Protein 4BFO (pdb70)

Organism: Rhizopus oryzae (NCBI:txid64495)

Structure (mmCIF, N/CA/C/O backbone):
data_4BFO
#
_entry.id   4BFO
#
_cell.length_a   83.529
_cell.length_b   25.866
_cell.length_c   61.085
_cell.angle_alpha   90.00
_cell.angle_beta   124.01
_cell.angle_gamma   90.00
#
_symmetry.space_group_name_H-M   'C 1 2 1'
#
loop_
_entity.id
_entity.type
_entity.pdbx_description
1 polymer GLUCOAMYLASE
2 branched alpha-D-glucopyranose-(1-6)-alpha-D-glucopyranose-(1-6)-alpha-D-glucopyranose
3 water water
#
loop_
_atom_site.group_PDB
_atom_site.id
_atom_site.type_symbol
_atom_site.label_atom_id
_atom_site.label_alt_id
_atom_site.label_comp_id
_atom_site.label_asym_id
_atom_site.label_entity_id
_atom_site.label_seq_id
_atom_site.pdbx_PDB_ins_code
_atom_site.Cartn_x
_atom_site.Cartn_y
_atom_site.Cartn_z
_atom_site.occupancy
_atom_site.B_iso_or_equiv
_atom_site.auth_seq_id
_atom_site.auth_comp_id
_atom_site.auth_asym_id
_atom_site.auth_atom_id
_atom_site.pdbx_PDB_model_num
ATOM 1 N N . ALA A 1 1 ? -2.226 11.441 4.168 1.00 26.80 1 ALA A N 1
ATOM 2 C CA . ALA A 1 1 ? -3.347 11.187 5.063 1.00 6.15 1 ALA A CA 1
ATOM 3 C C . ALA A 1 1 ? -4.566 11.993 4.665 1.00 5.84 1 ALA A C 1
ATOM 4 O O . ALA A 1 1 ? -5.222 12.588 5.517 1.00 6.71 1 ALA A O 1
ATOM 6 N N . SER A 1 2 ? -4.845 12.012 3.367 1.00 6.10 2 SER A N 1
ATOM 7 C CA . SER A 1 2 ? -6.050 12.636 2.833 1.00 5.46 2 SER A CA 1
ATOM 8 C C . SER A 1 2 ? -7.113 11.595 2.509 1.00 4.10 2 SER A C 1
ATOM 9 O O . SER A 1 2 ? -6.822 10.399 2.408 1.00 4.99 2 SER A O 1
ATOM 12 N N . ILE A 1 3 ? -8.347 12.043 2.305 1.00 4.31 3 ILE A N 1
ATOM 13 C CA . ILE A 1 3 ? -9.356 11.158 1.747 1.00 4.73 3 ILE A CA 1
ATOM 14 C C . ILE A 1 3 ? -8.795 10.597 0.439 1.00 4.78 3 ILE A C 1
ATOM 15 O O . ILE A 1 3 ? -8.418 11.354 -0.457 1.00 5.49 3 ILE A O 1
ATOM 20 N N . PRO A 1 4 ? -8.701 9.259 0.322 1.00 4.52 4 PRO A N 1
ATOM 21 C CA . PRO A 1 4 ? -8.038 8.713 -0.870 1.00 6.08 4 PRO A CA 1
ATOM 22 C C . PRO A 1 4 ? -8.829 8.938 -2.146 1.00 7.73 4 PRO A C 1
ATOM 23 O O . PRO A 1 4 ? -10.035 9.135 -2.108 1.00 8.14 4 PRO A O 1
ATOM 27 N N . SER A 1 5 ? -8.131 8.894 -3.273 1.00 9.03 5 SER A N 1
ATOM 28 C CA . SER A 1 5 ? -8.789 8.920 -4.569 1.00 12.79 5 SER A CA 1
ATOM 29 C C . SER A 1 5 ? -9.215 7.520 -5.011 1.00 10.22 5 SER A C 1
ATOM 30 O O . SER A 1 5 ? -10.227 7.374 -5.682 1.00 13.27 5 SER A O 1
ATOM 33 N N . SER A 1 6 ? -8.452 6.490 -4.638 1.00 8.57 6 SER A N 1
ATOM 34 C CA . SER A 1 6 ? -8.806 5.123 -5.031 1.00 7.97 6 SER A CA 1
ATOM 35 C C . SER A 1 6 ? -8.329 4.014 -4.084 1.00 6.33 6 SER A C 1
ATOM 36 O O . SER A 1 6 ? -8.825 2.901 -4.155 1.00 6.68 6 SER A O 1
ATOM 39 N N . ALA A 1 7 ? -7.369 4.288 -3.210 1.00 5.33 7 ALA A N 1
ATOM 40 C CA . ALA A 1 7 ? -6.911 3.247 -2.291 1.00 4.97 7 ALA A CA 1
ATOM 41 C C . ALA A 1 7 ? -8.091 2.649 -1.526 1.00 4.10 7 ALA A C 1
ATOM 42 O O . ALA A 1 7 ? -8.998 3.376 -1.119 1.00 5.87 7 ALA A O 1
ATOM 44 N N . SER A 1 8 ? -8.075 1.341 -1.285 1.00 3.59 8 SER A N 1
ATOM 45 C CA . SER A 1 8 ? -9.226 0.706 -0.644 1.00 4.18 8 SER A CA 1
ATOM 46 C C . SER A 1 8 ? -9.330 1.007 0.846 1.00 3.67 8 SER A C 1
ATOM 47 O O . SER A 1 8 ? -10.415 0.983 1.429 1.00 4.21 8 SER A O 1
ATOM 50 N N . VAL A 1 9 ? -8.182 1.254 1.459 1.00 3.69 9 VAL A N 1
ATOM 51 C CA . VAL A 1 9 ? -8.089 1.527 2.883 1.00 4.11 9 VAL A CA 1
ATOM 52 C C . VAL A 1 9 ? -6.798 2.320 3.080 1.00 3.73 9 VAL A C 1
ATOM 53 O O . VAL A 1 9 ? -5.823 2.102 2.359 1.00 4.16 9 VAL A O 1
ATOM 57 N N . GLN A 1 10 ? -6.784 3.251 4.029 1.00 3.43 10 GLN A N 1
ATOM 58 C CA . GLN A 1 10 ? -5.623 4.114 4.233 1.00 3.78 10 GLN A CA 1
ATOM 59 C C . GLN A 1 10 ? -5.585 4.591 5.676 1.00 3.51 10 GLN A C 1
ATOM 60 O O . GLN A 1 10 ? -6.479 5.329 6.132 1.00 3.78 10 GLN A O 1
ATOM 66 N N . LEU A 1 11 ? -4.559 4.185 6.405 1.00 3.62 11 LEU A N 1
ATOM 67 C CA . LEU A 1 11 ? -4.350 4.695 7.749 1.00 3.48 11 LEU A CA 1
ATOM 68 C C . LEU A 1 11 ? -4.173 6.213 7.715 1.00 4.47 11 LEU A C 1
ATOM 69 O O . LEU A 1 11 ? -3.458 6.742 6.866 1.00 4.66 11 LEU A O 1
ATOM 74 N N . ASP A 1 12 ? -4.808 6.906 8.651 1.00 3.91 12 ASP A N 1
ATOM 75 C CA . ASP A 1 12 ? -4.691 8.351 8.728 1.00 5.03 12 ASP A CA 1
ATOM 76 C C . ASP A 1 12 ? -3.710 8.800 9.805 1.00 6.55 12 ASP A C 1
ATOM 77 O O . ASP A 1 12 ? -2.692 9.414 9.496 1.00 10.27 12 ASP A O 1
ATOM 82 N N . SER A 1 13 ? -4.032 8.528 11.061 1.00 5.17 13 SER A N 1
ATOM 83 C CA . SER A 1 13 ? -3.188 8.911 12.192 1.00 5.32 13 SER A CA 1
ATOM 84 C C . SER A 1 13 ? -3.194 7.781 13.208 1.00 4.73 13 SER A C 1
ATOM 85 O O . SER A 1 13 ? -4.105 6.941 13.221 1.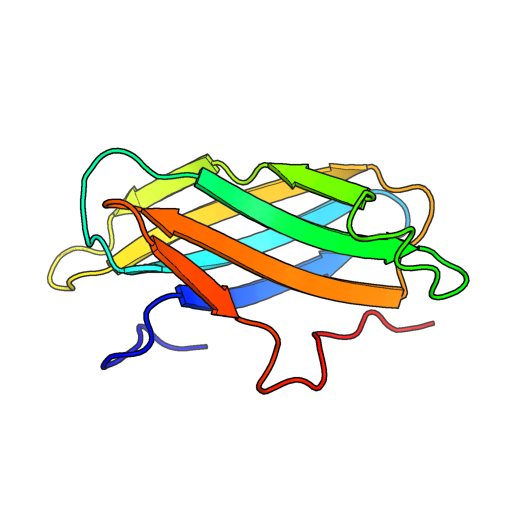00 5.29 13 SER A O 1
ATOM 88 N N . TYR A 1 14 ? -2.190 7.775 14.074 1.00 4.91 14 TYR A N 1
ATOM 89 C CA . TYR A 1 14 ? -2.135 6.804 15.151 1.00 4.85 14 TYR A CA 1
ATOM 90 C C . TYR A 1 14 ? -1.280 7.323 16.282 1.00 5.41 14 TYR A C 1
ATOM 91 O O . TYR A 1 14 ? -0.477 8.235 16.102 1.00 6.01 14 TYR A O 1
ATOM 100 N N . ASN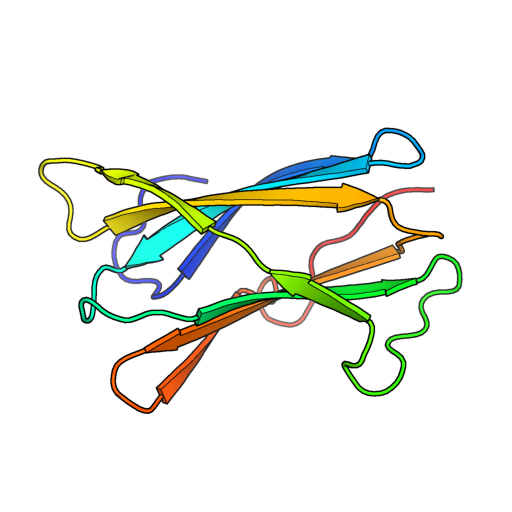 A 1 15 ? -1.464 6.729 17.452 1.00 5.86 15 ASN A N 1
ATOM 101 C CA . ASN A 1 15 ? -0.800 7.152 18.671 1.00 6.40 15 ASN A CA 1
ATOM 102 C C . ASN A 1 15 ? -0.553 5.939 19.542 1.00 6.34 15 ASN A C 1
ATOM 103 O O . ASN A 1 15 ? -1.345 4.988 19.553 1.00 6.44 15 ASN A O 1
ATOM 108 N N . TYR A 1 16 ? 0.546 5.967 20.284 1.00 7.11 16 TYR A N 1
ATOM 109 C CA . TYR A 1 16 ? 0.816 4.935 21.274 1.00 7.08 16 TYR A CA 1
ATOM 110 C C . TYR A 1 16 ? 1.428 5.608 22.484 1.00 6.90 16 TYR A C 1
ATOM 111 O O . TYR A 1 16 ? 2.474 6.253 22.378 1.00 8.64 16 TYR A O 1
ATOM 120 N N . ASP A 1 17 ? 0.757 5.497 23.623 1.00 6.37 17 ASP A N 1
ATOM 121 C CA . ASP A 1 17 ? 1.127 6.288 24.791 1.00 6.35 17 ASP A CA 1
ATOM 122 C C . ASP A 1 17 ? 1.924 5.509 25.829 1.00 6.67 17 ASP A C 1
ATOM 123 O O . ASP A 1 17 ? 2.121 5.987 26.955 1.00 6.61 17 ASP A O 1
ATOM 128 N N . GLY A 1 18 ? 2.382 4.319 25.449 1.00 6.58 18 GLY A N 1
ATOM 129 C CA . GLY A 1 18 ? 3.067 3.422 26.364 1.00 7.13 18 GLY A CA 1
ATOM 130 C C . GLY A 1 18 ? 2.244 2.179 26.658 1.00 6.81 18 GLY A C 1
ATOM 131 O O . GLY A 1 18 ? 2.803 1.134 26.992 1.00 8.08 18 GLY A O 1
ATOM 132 N N . SER A 1 19 ? 0.922 2.299 26.545 1.00 6.18 19 SER A N 1
ATOM 133 C CA . SER A 1 19 ? 0.003 1.188 26.792 1.00 8.01 19 SER A CA 1
ATOM 134 C C . SER A 1 19 ? -1.104 1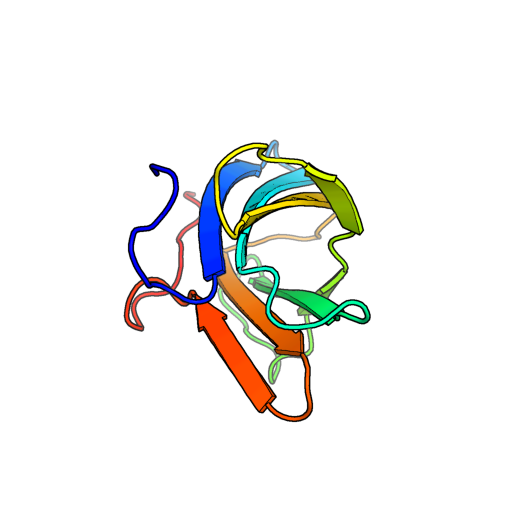.144 25.753 1.00 6.89 19 SER A C 1
ATOM 135 O O . SER A 1 19 ? -1.408 0.091 25.187 1.00 9.12 19 SER A O 1
ATOM 138 N N . THR A 1 20 ? -1.719 2.286 25.512 1.00 6.02 20 THR A N 1
ATOM 139 C CA . THR A 1 20 ? -2.865 2.336 24.625 1.00 6.17 20 THR A CA 1
ATOM 140 C C . THR A 1 20 ? -2.444 2.745 23.224 1.00 5.70 20 THR A C 1
ATOM 141 O O . THR A 1 20 ? -1.807 3.779 23.033 1.00 6.06 20 THR A O 1
ATOM 145 N N . PHE A 1 21 ? -2.804 1.901 22.264 1.00 6.01 21 PHE A N 1
ATOM 146 C CA . PHE A 1 21 ? -2.504 2.087 20.850 1.00 4.88 21 PHE A CA 1
ATOM 147 C C . PHE A 1 21 ? -3.831 2.385 20.163 1.00 4.51 21 PHE A C 1
ATOM 148 O O . PHE A 1 21 ? -4.789 1.612 20.279 1.00 5.42 21 PHE A O 1
ATOM 156 N N . SER A 1 22 ? -3.892 3.521 19.481 1.00 4.93 22 SER A N 1
ATOM 157 C CA . SER A 1 22 ? -5.138 4.002 18.909 1.00 4.75 22 SER A CA 1
ATOM 158 C C . SER A 1 22 ? -4.884 4.676 17.572 1.00 5.06 22 SER A C 1
ATOM 159 O O . SER A 1 22 ? -3.757 5.064 17.268 1.00 5.99 22 SER A O 1
ATOM 162 N N . GLY A 1 23 ? -5.933 4.819 16.774 1.00 4.89 23 GLY A N 1
ATOM 163 C CA . GLY A 1 23 ? -5.778 5.464 15.490 1.00 5.33 23 GLY A CA 1
ATOM 164 C C . GLY A 1 23 ? -7.059 5.587 14.703 1.00 4.53 23 GLY A C 1
ATOM 165 O O . GLY A 1 23 ? -8.140 5.192 15.152 1.00 5.73 23 GLY A O 1
ATOM 166 N N . LYS A 1 24 ? -6.915 6.132 13.498 1.00 4.57 24 LYS A N 1
ATOM 167 C CA . LYS A 1 24 ? -8.037 6.474 12.650 1.00 3.95 24 LYS A CA 1
ATOM 168 C C . LYS A 1 24 ? -7.683 6.075 11.227 1.00 3.80 24 LYS A C 1
ATOM 169 O O . LYS A 1 24 ? -6.543 6.262 10.788 1.00 4.92 24 LYS A O 1
ATOM 175 N N . ILE A 1 25 ? -8.668 5.530 10.517 1.00 3.54 25 ILE A N 1
ATOM 176 C CA . ILE A 1 25 ? -8.450 4.884 9.230 1.00 3.54 25 ILE A CA 1
ATOM 177 C C . ILE A 1 25 ? -9.522 5.323 8.235 1.00 3.38 25 ILE A C 1
ATOM 1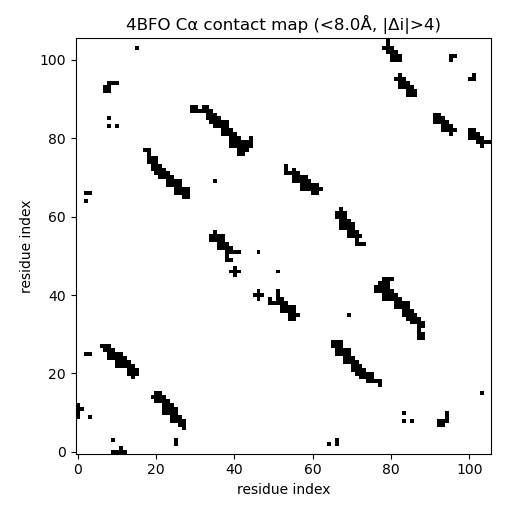78 O O . ILE A 1 25 ? -10.717 5.316 8.557 1.00 4.33 25 ILE A O 1
ATOM 183 N N . TYR A 1 26 ? -9.105 5.698 7.026 1.00 3.49 26 TYR A N 1
ATOM 184 C CA . TYR A 1 26 ? -10.027 5.870 5.902 1.00 3.62 26 TYR A CA 1
ATOM 185 C C . TYR A 1 26 ? -10.353 4.510 5.306 1.00 3.38 26 TYR A C 1
ATOM 186 O O . TYR A 1 26 ? -9.443 3.741 4.974 1.00 3.65 26 TYR A O 1
ATOM 195 N N . VAL A 1 27 ? -11.637 4.228 5.117 1.00 3.46 27 VAL A N 1
ATOM 196 C CA . VAL A 1 27 ? -12.070 2.927 4.634 1.00 3.75 27 VAL A CA 1
ATOM 197 C C . VAL A 1 27 ? -13.027 3.140 3.461 1.00 3.65 27 VAL A C 1
ATOM 198 O O . VAL A 1 27 ? -14.034 3.844 3.597 1.00 3.75 27 VAL A O 1
ATOM 202 N N . LYS A 1 28 ? -12.727 2.572 2.298 1.00 3.88 28 LYS A N 1
ATOM 203 C CA . LYS A 1 28 ? -13.627 2.747 1.168 1.00 4.00 28 LYS A CA 1
ATOM 204 C C . LYS A 1 28 ? -14.902 1.950 1.426 1.00 3.27 28 LYS A C 1
ATOM 205 O O . LYS A 1 28 ? -14.840 0.780 1.823 1.00 4.04 28 LYS A O 1
ATOM 211 N N . ASN A 1 29 ? -16.057 2.572 1.207 1.00 3.54 29 ASN A N 1
ATOM 212 C CA . ASN A 1 29 ? -17.336 1.946 1.525 1.00 4.16 29 ASN A CA 1
ATOM 213 C C . ASN A 1 29 ? -17.809 0.997 0.418 1.00 3.30 29 ASN A C 1
ATOM 214 O O . ASN A 1 29 ? -18.824 1.201 -0.241 1.00 4.30 29 ASN A O 1
ATOM 219 N N . ILE A 1 30 ? -17.048 -0.069 0.232 1.00 3.58 30 ILE A N 1
ATOM 220 C CA . ILE A 1 30 ? -17.291 -1.018 -0.846 1.00 4.44 30 ILE A CA 1
ATOM 221 C C . ILE A 1 30 ? -18.616 -1.750 -0.649 1.00 3.11 30 ILE A C 1
ATOM 222 O O . ILE A 1 30 ? -19.380 -1.961 -1.597 1.00 4.37 30 ILE A O 1
ATOM 227 N N . ALA A 1 31 ? -18.888 -2.125 0.590 1.00 3.95 31 ALA A N 1
ATOM 228 C CA . ALA A 1 31 ? -20.128 -2.803 0.951 1.00 4.41 31 ALA A CA 1
ATOM 229 C C . ALA A 1 31 ? -20.392 -2.514 2.420 1.00 3.80 31 ALA A C 1
ATOM 230 O O . ALA A 1 31 ? -19.511 -2.018 3.123 1.00 4.40 31 ALA A O 1
ATOM 232 N N . TYR A 1 32 ? -21.59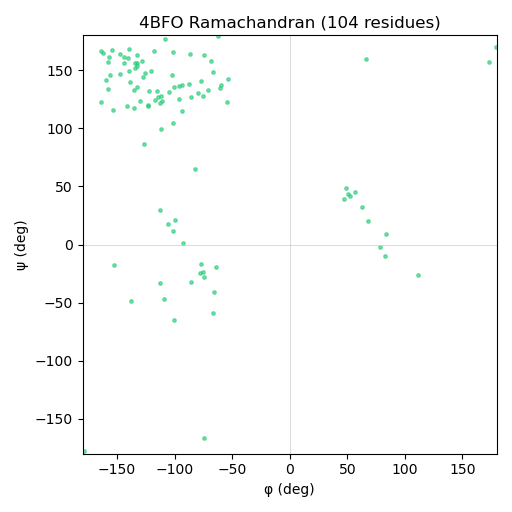9 -2.817 2.885 1.00 4.73 32 TYR A N 1
ATOM 233 C CA . TYR A 1 32 ? -22.004 -2.426 4.231 1.00 4.48 32 TYR A CA 1
ATOM 234 C C . TYR A 1 32 ? -21.201 -3.154 5.308 1.00 4.77 32 TYR A C 1
ATOM 235 O O . TYR A 1 32 ? -20.554 -2.518 6.142 1.00 6.00 32 TYR A O 1
ATOM 244 N N . SER A 1 33 ? -21.259 -4.481 5.297 1.00 4.91 33 SER A N 1
ATOM 245 C CA . SER A 1 33 ? -20.600 -5.282 6.326 1.00 5.04 33 SER A CA 1
ATOM 246 C C . SER A 1 33 ? -19.093 -5.316 6.106 1.00 4.21 33 SER A C 1
ATOM 247 O O . SER A 1 33 ? -18.630 -5.652 5.018 1.00 5.31 33 SER A O 1
ATOM 250 N N . LYS A 1 34 ? -18.335 -4.978 7.146 1.00 4.35 34 LYS A N 1
ATOM 251 C CA . LYS A 1 34 ? -16.885 -4.856 7.049 1.00 4.17 34 LYS A CA 1
ATOM 252 C C . LYS A 1 34 ? -16.225 -5.427 8.284 1.00 4.47 34 LYS A C 1
ATOM 253 O O . LYS A 1 34 ? -16.787 -5.365 9.378 1.00 4.97 34 LYS A O 1
ATOM 259 N N . LYS A 1 35 ? -15.015 -5.955 8.112 1.00 4.05 35 LYS A N 1
ATOM 260 C CA . LYS A 1 35 ? -14.132 -6.276 9.231 1.00 4.33 35 LYS A CA 1
ATOM 261 C C . LYS A 1 35 ? -12.835 -5.527 9.007 1.00 4.44 35 LYS A C 1
ATOM 262 O O . LYS A 1 35 ? -12.169 -5.721 7.991 1.00 5.10 35 LYS A O 1
ATOM 268 N N . VAL A 1 36 ? -12.490 -4.665 9.951 1.00 3.95 36 VAL A N 1
ATOM 269 C CA . VAL A 1 36 ? -11.279 -3.868 9.865 1.00 4.61 36 VAL A CA 1
ATOM 270 C C . VAL A 1 36 ? -10.464 -4.159 11.112 1.00 4.30 36 VAL A C 1
ATOM 271 O O . VAL A 1 36 ? -10.934 -3.933 12.229 1.00 5.32 36 VAL A O 1
ATOM 275 N N . THR A 1 37 ? -9.258 -4.686 10.929 1.00 4.03 37 THR A N 1
ATOM 276 C CA . THR A 1 37 ? -8.402 -5.039 12.053 1.00 4.86 37 THR A CA 1
ATOM 277 C C . THR A 1 37 ? -7.024 -4.423 11.884 1.00 4.19 37 THR A C 1
ATOM 278 O O . THR A 1 37 ? -6.588 -4.081 10.779 1.00 4.39 37 THR A O 1
ATOM 282 N N . VAL A 1 38 ? -6.350 -4.285 13.013 1.00 4.27 38 VAL A N 1
ATOM 283 C CA . VAL A 1 38 ? -4.976 -3.840 13.053 1.00 3.97 38 VAL A CA 1
ATOM 284 C C . VAL A 1 38 ? -4.162 -5.028 13.538 1.00 3.90 38 VAL A C 1
ATOM 285 O O . VAL A 1 38 ? -4.428 -5.578 14.620 1.00 5.63 38 VAL A O 1
ATOM 289 N N . VAL A 1 39 ? -3.201 -5.449 12.727 1.00 3.82 39 VAL A N 1
ATOM 290 C CA . VAL A 1 39 ? -2.387 -6.616 13.020 1.00 4.17 39 VAL A CA 1
ATOM 291 C C . VAL A 1 39 ? -0.977 -6.103 13.295 1.00 4.19 39 VAL A C 1
ATOM 292 O O . VAL A 1 39 ? -0.424 -5.336 12.493 1.00 4.30 39 VAL A O 1
ATOM 296 N N . TYR A 1 40 ? -0.400 -6.491 14.431 1.00 3.97 40 TYR A N 1
ATOM 297 C CA . TYR A 1 40 ? 0.833 -5.849 14.872 1.00 4.23 40 TYR A CA 1
ATOM 298 C C . TYR A 1 40 ? 1.917 -6.821 15.317 1.00 3.56 40 TYR A C 1
ATOM 299 O O . TYR A 1 40 ? 1.653 -7.970 15.697 1.00 4.45 40 TYR A O 1
ATOM 308 N N . ALA A 1 41 ? 3.150 -6.335 15.238 1.00 3.98 41 ALA A N 1
ATOM 309 C CA . ALA A 1 41 ? 4.313 -6.976 15.830 1.00 4.16 41 ALA A CA 1
ATOM 310 C C . ALA A 1 41 ? 4.521 -6.360 17.206 1.00 4.33 41 ALA A C 1
ATOM 311 O O . ALA A 1 41 ? 4.401 -5.140 17.372 1.00 4.28 41 ALA A O 1
ATOM 313 N N . ASP A 1 42 ? 4.817 -7.202 18.192 1.00 3.99 42 ASP A N 1
ATOM 314 C CA . ASP A 1 42 ? 4.928 -6.748 19.576 1.00 5.01 42 ASP A CA 1
ATOM 315 C C . ASP A 1 42 ? 6.204 -5.957 19.855 1.00 5.10 42 ASP A C 1
ATOM 316 O O . ASP A 1 42 ? 6.912 -5.548 18.933 1.00 5.02 42 ASP A O 1
ATOM 321 N N . GLY A 1 43 ? 6.502 -5.755 21.134 1.00 4.79 43 GLY A N 1
ATOM 322 C CA . GLY A 1 43 ? 7.618 -4.909 21.521 1.00 6.36 43 GLY A CA 1
ATOM 323 C C . GLY A 1 43 ? 8.975 -5.430 21.080 1.00 5.50 43 GLY A C 1
ATOM 324 O O . GLY A 1 43 ? 9.950 -4.671 21.025 1.00 6.92 43 GLY A O 1
ATOM 325 N N . SER A 1 44 ? 9.039 -6.720 20.770 1.00 5.29 44 SER A N 1
ATOM 326 C CA . SER A 1 44 ? 10.258 -7.349 20.283 1.00 5.77 44 SER A CA 1
ATOM 327 C C . SER A 1 44 ? 10.167 -7.630 18.785 1.00 5.25 44 SER A C 1
ATOM 328 O O . SER A 1 44 ? 10.931 -8.431 18.246 1.00 6.19 44 SER A O 1
ATOM 331 N N . ASP A 1 45 ? 9.227 -6.957 18.125 1.00 5.25 45 ASP A N 1
ATOM 332 C CA . ASP A 1 45 ? 9.003 -7.100 16.690 1.00 6.33 45 ASP A CA 1
ATOM 333 C C . ASP A 1 45 ? 8.580 -8.510 16.299 1.00 5.66 45 ASP A C 1
ATOM 334 O O . ASP A 1 45 ? 8.872 -8.969 15.195 1.00 7.39 45 ASP A O 1
ATOM 339 N N . ASN A 1 46 ? 7.851 -9.180 17.186 1.00 5.37 46 ASN A N 1
ATOM 340 C CA . ASN A 1 46 ? 7.313 -10.503 16.909 1.00 6.69 46 ASN A CA 1
ATOM 341 C C . ASN A 1 46 ? 5.898 -10.386 16.356 1.00 5.17 46 ASN A C 1
ATOM 342 O O . ASN A 1 46 ? 4.997 -9.911 17.046 1.00 5.63 46 ASN A O 1
ATOM 347 N N . TRP A 1 47 ? 5.723 -10.798 15.098 1.00 5.69 47 TRP A N 1
ATOM 348 C CA . TRP A 1 47 ? 4.423 -10.768 14.435 1.00 6.91 47 TRP A CA 1
ATOM 349 C C . TRP A 1 47 ? 3.534 -11.914 14.888 1.00 5.76 47 TRP A C 1
ATOM 350 O O . TRP A 1 47 ? 2.320 -11.894 14.655 1.00 6.52 47 TRP A O 1
ATOM 361 N N . ASN A 1 48 ? 4.136 -12.928 15.501 1.00 6.93 48 ASN A N 1
ATOM 362 C CA . ASN A 1 48 ? 3.344 -14.004 16.074 1.00 7.42 48 ASN A CA 1
ATOM 363 C C . ASN A 1 48 ? 2.320 -14.581 15.093 1.00 6.16 48 ASN A C 1
ATOM 364 O O . ASN A 1 48 ? 1.160 -14.801 15.442 1.00 6.65 48 ASN A O 1
ATOM 369 N N . ASN A 1 49 ? 2.760 -14.788 13.861 1.00 6.27 49 ASN A N 1
ATOM 370 C CA . ASN A 1 49 ? 1.921 -15.396 12.833 1.00 5.93 49 ASN A CA 1
ATOM 371 C C . ASN A 1 49 ? 0.568 -14.712 12.673 1.00 6.20 49 ASN A C 1
ATOM 372 O O . ASN A 1 49 ? -0.471 -15.358 12.493 1.00 7.24 49 ASN A O 1
ATOM 377 N N . ASN A 1 50 ? 0.610 -13.383 12.713 1.00 5.88 50 ASN A N 1
ATOM 378 C CA . ASN A 1 50 ? -0.564 -12.533 12.520 1.00 5.58 50 ASN A CA 1
ATOM 379 C C . ASN A 1 50 ? -1.581 -12.643 13.649 1.00 5.57 50 ASN A C 1
ATOM 380 O O . ASN A 1 50 ? -2.747 -12.272 13.490 1.00 6.18 50 ASN A O 1
ATOM 385 N N . GLY A 1 51 ? -1.124 -13.116 14.805 1.00 6.00 51 GLY A N 1
ATOM 386 C CA . GLY A 1 51 ? -2.010 -13.364 15.926 1.00 7.58 51 GLY A CA 1
ATOM 387 C C . GLY A 1 51 ? -2.177 -12.237 16.931 1.00 6.70 51 GLY A C 1
ATOM 388 O O . GLY A 1 51 ? -2.874 -12.421 17.927 1.00 9.34 51 GLY A O 1
ATOM 389 N N . ASN A 1 52 ? -1.530 -11.092 16.707 1.00 5.42 52 ASN A N 1
ATOM 390 C CA . ASN A 1 52 ? -1.710 -9.919 17.569 1.00 4.90 52 ASN A CA 1
ATOM 391 C C . ASN A 1 52 ? -2.646 -8.954 16.859 1.00 4.90 52 ASN A C 1
ATOM 392 O O . ASN A 1 52 ? -2.255 -8.298 15.886 1.00 5.02 52 ASN A O 1
ATOM 397 N N . ILE A 1 53 ? -3.889 -8.892 17.322 1.00 5.32 53 ILE A N 1
ATOM 398 C CA . ILE A 1 53 ? -4.974 -8.306 16.542 1.00 5.80 53 ILE A CA 1
ATOM 399 C C . ILE A 1 53 ? -5.804 -7.341 17.381 1.00 6.71 53 ILE A C 1
ATOM 400 O O . ILE A 1 53 ? -6.133 -7.638 18.536 1.00 8.97 53 ILE A O 1
ATOM 405 N N . ILE A 1 54 ? -6.131 -6.184 16.814 1.00 6.28 54 ILE A N 1
ATOM 406 C CA . ILE A 1 54 ? -7.075 -5.242 17.417 1.00 6.17 54 ILE A CA 1
ATOM 407 C C . ILE A 1 54 ? -8.210 -5.003 16.426 1.00 5.78 54 ILE A C 1
ATOM 408 O O . ILE A 1 54 ? -7.961 -4.777 15.243 1.00 6.37 54 ILE A O 1
ATOM 413 N N . ALA A 1 55 ? -9.453 -5.072 16.888 1.00 5.86 55 ALA A N 1
ATOM 414 C CA . ALA A 1 55 ? -10.596 -4.794 16.027 1.00 6.24 55 ALA A CA 1
ATOM 415 C C . ALA A 1 55 ? -10.890 -3.301 16.001 1.00 5.93 55 ALA A C 1
ATOM 416 O O . ALA A 1 55 ? -11.042 -2.671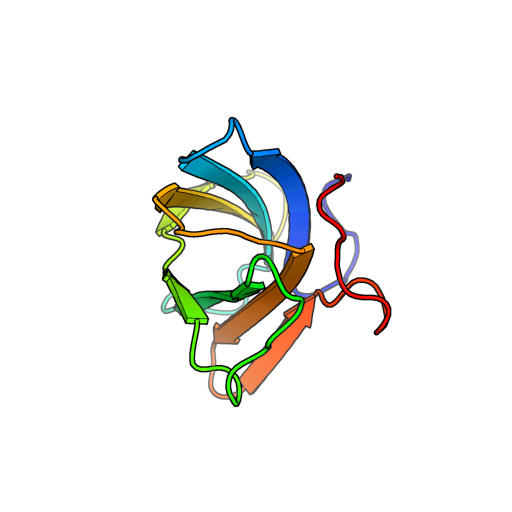 17.047 1.00 7.56 55 ALA A O 1
ATOM 418 N N . ALA A 1 56 ? -10.973 -2.732 14.806 1.00 5.08 56 ALA A N 1
ATOM 419 C CA . ALA A 1 56 ? -11.451 -1.369 14.638 1.00 5.01 56 ALA A CA 1
ATOM 420 C C . ALA A 1 56 ? -12.970 -1.373 14.515 1.00 5.11 56 ALA A C 1
ATOM 421 O O . ALA A 1 56 ? -13.581 -2.409 14.243 1.00 5.52 56 ALA A O 1
ATOM 423 N N . SER A 1 57 ? -13.567 -0.199 14.695 1.00 5.43 57 SER A N 1
ATOM 424 C CA . SER A 1 57 ? -15.010 -0.022 14.603 1.00 6.02 57 SER A CA 1
ATOM 425 C C . SER A 1 57 ? -15.343 1.214 13.782 1.00 5.49 57 SER A C 1
ATOM 426 O O . SER A 1 57 ? -14.548 2.148 13.684 1.00 5.40 57 SER A O 1
ATOM 429 N N . PHE A 1 58 ? -16.541 1.224 13.212 1.00 6.46 58 PHE A N 1
ATOM 430 C CA . PHE A 1 58 ? -17.015 2.374 12.456 1.00 6.18 58 PHE A CA 1
ATOM 431 C C . PHE A 1 58 ? -17.059 3.593 13.356 1.00 6.20 58 PHE A C 1
ATOM 432 O O . PHE A 1 58 ? -17.548 3.525 14.487 1.00 7.89 58 PHE A O 1
ATOM 440 N N . SER A 1 59 ? -16.556 4.712 12.856 1.00 5.73 59 SER A N 1
ATOM 441 C CA . SER A 1 59 ? -16.575 5.961 13.605 1.00 6.85 59 SER A CA 1
ATOM 442 C C . SER A 1 59 ? -17.557 6.972 13.030 1.00 7.34 59 SER A C 1
ATOM 443 O O . SER A 1 59 ? -18.335 7.566 13.779 1.00 10.30 59 SER A O 1
ATOM 446 N N . GLY A 1 60 ? -17.545 7.175 11.716 1.00 5.77 60 GLY A N 1
ATOM 447 C CA . GLY A 1 60 ? -18.464 8.125 11.130 1.00 7.30 60 GLY A CA 1
ATOM 448 C C . GLY A 1 60 ? -18.305 8.259 9.639 1.00 5.50 60 GLY A C 1
ATOM 449 O O . GLY A 1 60 ? -17.349 7.759 9.047 1.00 5.74 60 GLY A O 1
ATOM 450 N N . PRO A 1 61 ? -19.255 8.958 9.017 1.00 5.97 61 PRO A N 1
ATOM 451 C CA . PRO A 1 61 ? -19.273 9.155 7.568 1.00 5.51 61 PRO A CA 1
ATOM 452 C C . PRO A 1 61 ? -18.229 10.156 7.103 1.00 5.16 61 PRO A C 1
ATOM 453 O O . PRO A 1 61 ? -17.699 10.927 7.900 1.00 6.51 61 PRO A O 1
ATOM 457 N N . ILE A 1 62 ? -17.942 10.124 5.808 1.00 4.77 62 ILE A N 1
ATOM 458 C CA . ILE A 1 62 ? -17.220 11.201 5.147 1.00 4.70 62 ILE A CA 1
ATOM 459 C C . ILE A 1 62 ? -18.090 11.600 3.965 1.00 4.60 62 ILE A C 1
ATOM 460 O O . ILE A 1 62 ? -17.975 11.077 2.860 1.00 4.97 62 ILE A O 1
ATOM 465 N N . SER A 1 63 ? -19.029 12.496 4.221 1.00 5.28 63 SER A N 1
ATOM 466 C CA . SER A 1 63 ? -20.049 12.728 3.213 1.00 6.83 63 SER A CA 1
ATOM 467 C C . SER A 1 63 ? -19.456 13.353 1.954 1.00 5.22 63 SER A C 1
ATOM 468 O O . SER A 1 63 ? -18.448 14.070 1.984 1.00 5.80 63 SER A O 1
ATOM 471 N N . GLY A 1 64 ? -20.070 13.020 0.834 1.00 5.43 64 GLY A N 1
ATOM 472 C CA . GLY A 1 64 ? -19.601 13.470 -0.452 1.00 5.23 64 GLY A CA 1
ATOM 473 C C . GLY A 1 64 ? -18.473 12.633 -1.025 1.00 4.73 64 GLY A C 1
ATOM 474 O O . GLY A 1 64 ? -18.106 12.816 -2.178 1.00 5.24 64 GLY A O 1
ATOM 475 N N . SER A 1 65 ? -17.913 11.730 -0.218 1.00 4.07 65 SER A N 1
ATOM 476 C CA . SER A 1 65 ? -16.873 10.808 -0.678 1.00 4.36 65 SER A CA 1
ATOM 477 C C . SER A 1 65 ? -17.441 9.400 -0.768 1.00 3.99 65 SER A C 1
ATOM 478 O O . SER A 1 65 ? -18.594 9.163 -0.399 1.00 4.04 65 SER A O 1
ATOM 481 N N . ASN A 1 66 ? -16.623 8.453 -1.232 1.00 4.10 66 ASN A N 1
ATOM 482 C CA . ASN A 1 66 ? -16.963 7.033 -1.124 1.00 4.23 66 ASN A CA 1
ATOM 483 C C . ASN A 1 66 ? -16.268 6.338 0.047 1.00 3.62 66 ASN A C 1
ATOM 484 O O . ASN A 1 66 ? -16.164 5.110 0.054 1.00 4.53 66 ASN A O 1
ATOM 489 N N . TYR A 1 67 ? -15.828 7.123 1.032 1.00 3.75 67 TYR A N 1
ATOM 490 C CA . TYR A 1 67 ? -15.073 6.634 2.185 1.00 4.00 67 TYR A CA 1
ATOM 491 C C . TYR A 1 67 ? -15.813 6.886 3.491 1.00 3.85 67 TYR A C 1
ATOM 492 O O . TYR A 1 67 ? -16.771 7.666 3.543 1.00 4.10 67 TYR A O 1
ATOM 501 N N . GLU A 1 68 ? -15.352 6.240 4.551 1.00 3.68 68 GLU A N 1
ATOM 502 C CA . GLU A 1 68 ? -15.851 6.513 5.883 1.00 4.23 68 GLU A CA 1
ATOM 503 C C . GLU A 1 68 ? -14.688 6.310 6.849 1.00 4.27 68 GLU A C 1
ATOM 504 O O . GLU A 1 68 ? -13.658 5.715 6.496 1.00 4.64 68 GLU A O 1
ATOM 510 N N . TYR A 1 69 ? -14.835 6.818 8.063 1.00 3.89 69 TYR A N 1
ATOM 511 C CA . TYR A 1 69 ? -13.808 6.676 9.084 1.00 4.48 69 TYR A CA 1
ATOM 512 C C . TYR A 1 69 ? -14.104 5.504 10.006 1.00 3.91 69 TYR A C 1
ATOM 513 O O . TYR A 1 69 ? -15.248 5.313 10.454 1.00 4.79 69 TYR A O 1
ATOM 522 N N . TRP A 1 70 ? -13.048 4.744 10.298 1.00 3.94 70 TRP A N 1
ATOM 523 C CA . TRP A 1 70 ? -13.021 3.718 11.335 1.00 5.28 70 TRP A CA 1
ATOM 524 C C . TRP A 1 70 ? -11.926 4.083 12.334 1.00 4.39 70 TRP A C 1
ATOM 525 O O . TRP A 1 70 ? -10.924 4.706 11.972 1.00 5.55 70 TRP A O 1
ATOM 536 N N . THR A 1 71 ? -12.117 3.706 13.592 1.00 4.77 71 THR A N 1
ATOM 537 C CA . THR A 1 71 ? -11.113 3.988 14.609 1.00 5.24 71 THR A CA 1
ATOM 538 C C . THR A 1 71 ? -10.854 2.747 15.437 1.00 4.43 71 THR A C 1
ATOM 539 O O . THR A 1 71 ? -11.637 1.790 15.433 1.00 5.10 71 THR A O 1
ATOM 543 N N . PHE A 1 72 ? -9.732 2.770 16.144 1.00 4.34 72 PHE A N 1
ATOM 544 C CA . PHE A 1 72 ? -9.383 1.700 17.055 1.00 5.20 72 PHE A CA 1
ATOM 545 C C . PHE A 1 72 ? -8.692 2.266 18.279 1.00 5.18 72 PHE A C 1
ATOM 546 O O . PHE A 1 72 ? -8.109 3.343 18.236 1.00 5.11 72 PHE A O 1
ATOM 554 N N . SER A 1 73 ? -8.767 1.520 19.369 1.00 5.72 73 SER A N 1
ATOM 555 C CA . SER A 1 73 ? -8.050 1.858 20.592 1.00 5.61 73 SER A CA 1
ATOM 556 C C . SER A 1 73 ? -8.016 0.631 21.483 1.00 6.35 73 SER A C 1
ATOM 557 O O . SER A 1 73 ? -9.068 0.078 21.826 1.00 8.06 73 SER A O 1
ATOM 560 N N . ALA A 1 74 ? -6.820 0.190 21.849 1.00 6.23 74 ALA A N 1
ATOM 561 C CA . ALA A 1 74 ? -6.701 -0.973 22.705 1.00 6.84 74 ALA A CA 1
ATOM 562 C C . ALA A 1 74 ? -5.373 -0.971 23.423 1.00 6.41 74 ALA A C 1
ATOM 563 O O . ALA A 1 74 ? -4.402 -0.358 22.980 1.00 7.24 74 ALA A O 1
ATOM 565 N N . SER A 1 75 ? -5.330 -1.669 24.546 1.00 7.07 75 SER A N 1
ATOM 566 C CA . SER A 1 75 ? -4.080 -1.853 25.259 1.00 8.27 75 SER A CA 1
ATOM 567 C C . SER A 1 75 ? -3.232 -2.911 24.563 1.00 7.53 75 SER A C 1
ATOM 568 O O . SER A 1 75 ? -3.753 -3.914 24.069 1.00 10.28 75 SER A O 1
ATOM 571 N N . VAL A 1 76 ? -1.926 -2.680 24.512 1.00 7.13 76 VAL A N 1
ATOM 572 C CA . VAL A 1 76 ? -1.005 -3.677 23.980 1.00 7.79 76 VAL A CA 1
ATOM 573 C C . VAL A 1 76 ? 0.157 -3.822 24.950 1.00 8.71 76 VAL A C 1
ATOM 574 O O . VAL A 1 76 ? 0.472 -2.891 25.677 1.00 9.61 76 VAL A O 1
ATOM 578 N N . LYS A 1 77 ? 0.791 -4.988 24.961 1.00 8.93 77 LYS A N 1
ATOM 579 C CA . LYS A 1 77 ? 1.937 -5.223 25.837 1.00 9.11 77 LYS A CA 1
ATOM 580 C C . LYS A 1 77 ? 3.180 -4.529 25.292 1.00 7.64 77 LYS A C 1
ATOM 581 O O . LYS A 1 77 ? 4.119 -4.237 26.038 1.00 8.84 77 LYS A O 1
ATOM 587 N N . GLY A 1 78 ? 3.186 -4.282 23.985 1.00 6.94 78 GLY A N 1
ATOM 588 C CA . GLY A 1 78 ? 4.305 -3.647 23.317 1.00 7.18 78 GLY A CA 1
ATOM 589 C C . GLY A 1 78 ? 4.006 -3.691 21.834 1.00 5.26 78 GLY A C 1
ATOM 590 O O . GLY A 1 78 ? 3.210 -4.521 21.394 1.00 6.16 78 GLY A O 1
ATOM 591 N N . ILE A 1 79 ? 4.620 -2.801 21.066 1.00 5.31 79 ILE A N 1
ATOM 592 C CA . ILE A 1 79 ? 4.364 -2.754 19.632 1.00 5.32 79 ILE A CA 1
ATOM 593 C C . ILE A 1 79 ? 5.514 -2.086 18.903 1.00 5.15 79 ILE A C 1
ATOM 594 O O . ILE A 1 79 ? 5.988 -1.031 19.316 1.00 6.82 79 ILE A O 1
ATOM 599 N N . LYS A 1 80 ? 5.958 -2.702 17.814 1.00 5.02 80 LYS A N 1
ATOM 600 C CA . LYS A 1 80 ? 7.000 -2.127 16.970 1.00 5.48 80 LYS A CA 1
ATOM 601 C C . LYS A 1 80 ? 6.499 -1.729 15.589 1.00 4.93 80 LYS A C 1
ATOM 602 O O . LYS A 1 80 ? 7.004 -0.772 15.003 1.00 5.55 80 LYS A O 1
ATOM 608 N N . GLU A 1 81 ? 5.539 -2.466 15.047 1.00 4.59 81 GLU A N 1
ATOM 609 C CA . GLU A 1 81 ? 5.038 -2.159 13.710 1.00 5.56 81 GLU A CA 1
ATOM 610 C C . GLU A 1 81 ? 3.697 -2.825 13.482 1.00 3.88 81 GLU A C 1
ATOM 611 O O . GLU A 1 81 ? 3.302 -3.700 14.249 1.00 4.81 81 GLU A O 1
ATOM 617 N N . PHE A 1 82 ? 2.977 -2.398 12.448 1.00 4.20 82 PHE A N 1
ATOM 618 C CA . PHE A 1 82 ? 1.632 -2.912 12.233 1.00 3.99 82 PHE A CA 1
ATOM 619 C C . PHE A 1 82 ? 1.138 -2.630 10.832 1.00 3.50 82 PHE A C 1
ATOM 620 O O . PHE A 1 82 ? 1.722 -1.832 10.095 1.00 3.82 82 PHE A O 1
ATOM 628 N N . TYR A 1 83 ? 0.049 -3.295 10.478 1.00 3.16 83 TYR A N 1
ATOM 629 C CA . TYR A 1 83 ? -0.661 -3.001 9.250 1.00 3.33 83 TYR A CA 1
ATOM 630 C C . TYR A 1 83 ? -2.161 -3.068 9.494 1.00 3.31 83 TYR A C 1
ATOM 631 O O . TYR A 1 83 ? -2.622 -3.545 10.547 1.00 4.11 83 TYR A O 1
ATOM 640 N N . ILE A 1 84 ? -2.923 -2.581 8.516 1.00 3.27 84 ILE A N 1
ATOM 641 C CA . ILE A 1 84 ? -4.377 -2.617 8.547 1.00 3.26 84 ILE A CA 1
ATOM 642 C C . ILE A 1 84 ? -4.876 -3.705 7.599 1.00 3.36 84 ILE A C 1
ATOM 643 O O . ILE A 1 84 ? -4.444 -3.778 6.451 1.00 3.51 84 ILE A O 1
ATOM 648 N N . LYS A 1 85 ? -5.788 -4.540 8.091 1.00 3.06 85 LYS A N 1
ATOM 649 C CA . LYS A 1 85 ? -6.431 -5.582 7.296 1.00 3.53 85 LYS A CA 1
ATOM 650 C C . LYS A 1 85 ? -7.920 -5.275 7.193 1.00 3.56 85 LYS A C 1
ATOM 651 O O . LYS A 1 85 ? -8.561 -4.961 8.197 1.00 4.77 85 LYS A O 1
ATOM 657 N N . TYR A 1 86 ? -8.464 -5.349 5.987 1.00 3.31 86 TYR A N 1
ATOM 658 C CA . TYR A 1 86 ? -9.832 -4.921 5.727 1.00 3.56 86 TYR A CA 1
ATOM 659 C C . TYR A 1 86 ? -10.504 -5.978 4.863 1.00 3.21 86 TYR A C 1
ATOM 660 O O . TYR A 1 86 ? -10.075 -6.222 3.741 1.00 3.99 86 TYR A O 1
ATOM 669 N N . GLU A 1 87 ? -11.556 -6.606 5.383 1.00 3.08 87 GLU A N 1
ATOM 670 C CA . GLU A 1 87 ? -12.301 -7.607 4.619 1.00 3.94 87 GLU A CA 1
ATOM 671 C C . GLU A 1 87 ? -13.709 -7.117 4.349 1.00 3.64 87 GLU A C 1
ATOM 672 O O . GLU A 1 87 ? -14.429 -6.725 5.270 1.00 4.14 87 GLU A O 1
ATOM 678 N N . VAL A 1 88 ? -14.091 -7.145 3.079 1.00 4.26 88 VAL A N 1
ATOM 679 C CA . VAL A 1 88 ? -15.378 -6.620 2.661 1.00 4.19 88 VAL A CA 1
ATOM 680 C C . VAL A 1 88 ? -15.739 -7.223 1.312 1.00 4.42 88 VAL A C 1
ATOM 681 O O . VAL A 1 88 ? -14.877 -7.408 0.452 1.00 3.98 88 VAL A O 1
ATOM 685 N N . SER A 1 89 ? -17.023 -7.530 1.142 1.00 4.87 89 SER A N 1
ATOM 686 C CA . SER A 1 89 ? -17.539 -8.104 -0.096 1.00 4.79 89 SER A CA 1
ATOM 687 C C . SER A 1 89 ? -16.675 -9.257 -0.594 1.00 4.88 89 SER A C 1
ATOM 688 O O . SER A 1 89 ? -16.435 -9.404 -1.786 1.00 6.16 89 SER A O 1
ATOM 691 N N . GLY A 1 90 ? -16.206 -10.075 0.343 1.00 4.56 90 GLY A N 1
ATOM 692 C CA . GLY A 1 90 ? -15.546 -11.318 -0.004 1.00 5.97 90 GLY A CA 1
ATOM 693 C C . GLY A 1 90 ? -14.071 -11.223 -0.342 1.00 5.47 90 GLY A C 1
ATOM 694 O O . GLY A 1 90 ? -13.499 -12.211 -0.797 1.00 7.82 90 GLY A O 1
ATOM 695 N N . LYS A 1 91 ? -13.448 -10.063 -0.121 1.00 4.66 91 LYS A N 1
ATOM 696 C CA . LYS A 1 91 ? -12.032 -9.883 -0.436 1.00 5.13 91 LYS A CA 1
ATOM 697 C C . LYS A 1 91 ? -11.292 -9.199 0.697 1.00 3.96 91 LYS A C 1
ATOM 698 O O . LYS A 1 91 ? -11.879 -8.431 1.456 1.00 4.50 91 LYS A O 1
ATOM 704 N N . THR A 1 92 ? -10.000 -9.491 0.796 1.00 3.80 92 THR A N 1
ATOM 705 C CA . THR A 1 92 ? -9.120 -8.872 1.771 1.00 3.68 92 THR A CA 1
ATOM 706 C C . THR A 1 92 ? -8.287 -7.771 1.122 1.00 4.02 92 THR A C 1
ATOM 707 O O . THR A 1 92 ? -7.737 -7.950 0.035 1.00 4.72 92 THR A O 1
ATOM 711 N N . TYR A 1 93 ? -8.199 -6.639 1.812 1.00 3.53 93 TYR A N 1
ATOM 712 C CA . TYR A 1 93 ? -7.426 -5.473 1.391 1.00 3.66 93 TYR A CA 1
ATOM 713 C C . TYR A 1 93 ? -6.490 -5.119 2.536 1.00 3.83 93 TYR A C 1
ATOM 714 O O . TYR A 1 93 ? -6.840 -5.315 3.706 1.00 4.23 93 TYR A O 1
ATOM 723 N N . TYR A 1 94 ? -5.311 -4.593 2.218 1.00 3.75 94 TYR A N 1
ATOM 724 C CA . TYR A 1 94 ? -4.359 -4.172 3.246 1.00 3.63 94 TYR A CA 1
ATOM 725 C C . TYR A 1 94 ? -3.896 -2.751 3.027 1.00 3.11 94 TYR A C 1
ATOM 726 O O . TYR A 1 94 ? -3.686 -2.320 1.887 1.00 3.82 94 TYR A O 1
ATOM 735 N N . ASP A 1 95 ? -3.694 -2.036 4.131 1.00 3.04 95 ASP A N 1
ATOM 736 C CA . ASP A 1 95 ? -2.751 -0.929 4.127 1.00 2.83 95 ASP A CA 1
ATOM 737 C C . ASP A 1 95 ? -1.586 -1.351 5.003 1.00 2.78 95 ASP A C 1
ATOM 738 O O . ASP A 1 95 ? -1.662 -1.299 6.235 1.00 3.19 95 ASP A O 1
ATOM 743 N N . ASN A 1 96 ? -0.520 -1.804 4.355 1.00 3.16 96 ASN A N 1
ATOM 744 C CA . ASN A 1 96 ? 0.695 -2.184 5.063 1.00 3.26 96 ASN A CA 1
ATOM 745 C C . ASN A 1 96 ? 1.835 -1.233 4.721 1.00 2.89 96 ASN A C 1
ATOM 746 O O . ASN A 1 96 ? 3.008 -1.610 4.753 1.00 3.67 96 ASN A O 1
ATOM 751 N N . ASN A 1 97 ? 1.492 0.015 4.418 1.00 3.34 97 ASN A N 1
ATOM 752 C CA . ASN A 1 97 ? 2.505 1.027 4.127 1.00 3.86 97 ASN A CA 1
ATOM 753 C C . ASN A 1 97 ? 3.407 0.563 2.982 1.00 3.34 97 ASN A C 1
ATOM 754 O O . ASN A 1 97 ? 4.636 0.672 3.050 1.00 4.24 97 ASN A O 1
ATOM 759 N N . ASN A 1 98 ? 2.780 0.040 1.929 1.00 3.94 98 ASN A N 1
ATOM 760 C CA . ASN A 1 98 ? 3.484 -0.492 0.760 1.00 3.49 98 ASN A CA 1
ATOM 761 C C . ASN A 1 98 ? 4.609 -1.436 1.182 1.00 4.29 98 ASN A C 1
ATOM 762 O O . ASN A 1 98 ? 5.760 -1.331 0.746 1.00 4.55 98 ASN A O 1
ATOM 767 N N . SER A 1 99 ? 4.223 -2.337 2.077 1.00 3.96 99 SER A N 1
ATOM 768 C CA . SER A 1 99 ? 5.020 -3.465 2.553 1.00 3.98 99 SER A CA 1
ATOM 769 C C . SER A 1 99 ? 6.085 -3.116 3.586 1.00 4.33 99 SER A C 1
ATOM 770 O O . SER A 1 99 ? 6.763 -4.022 4.090 1.00 5.32 99 SER A O 1
AT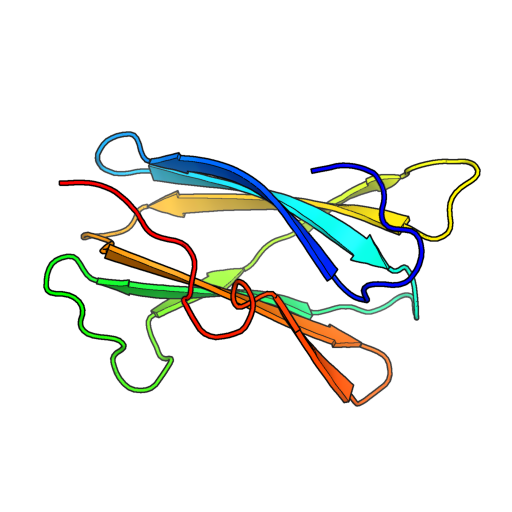OM 773 N N . ALA A 1 100 ? 6.226 -1.841 3.925 1.00 3.90 100 ALA A N 1
ATOM 774 C CA . ALA A 1 100 ? 7.152 -1.455 4.991 1.00 4.47 100 ALA A CA 1
ATOM 775 C C . ALA A 1 100 ? 6.552 -1.724 6.372 1.00 4.67 100 ALA A C 1
ATOM 776 O O . ALA A 1 100 ? 7.292 -1.897 7.358 1.00 5.84 100 ALA A O 1
ATOM 778 N N . ASN A 1 101 ? 5.217 -1.756 6.422 1.00 3.97 101 ASN A N 1
ATOM 779 C CA . ASN A 1 101 ? 4.438 -1.673 7.657 1.00 4.41 101 ASN A CA 1
ATOM 780 C C . ASN A 1 101 ? 4.605 -0.309 8.296 1.00 4.26 101 ASN A C 1
ATOM 781 O O . ASN A 1 101 ? 5.546 0.421 7.984 1.00 5.32 101 ASN A O 1
ATOM 786 N N . TYR A 1 102 ? 3.670 0.053 9.159 1.00 4.50 102 TYR A N 1
ATOM 787 C CA . TYR A 1 102 ? 3.763 1.301 9.890 1.00 4.42 102 TYR A CA 1
ATOM 788 C C . TYR A 1 102 ? 4.551 1.070 11.166 1.00 4.46 102 TYR A C 1
ATOM 789 O O . TYR A 1 102 ? 4.367 0.058 11.838 1.00 6.23 102 TYR A O 1
ATOM 798 N N . GLN A 1 103 ? 5.433 2.005 11.493 1.00 5.71 103 GLN A N 1
ATOM 799 C CA . GLN A 1 103 ? 6.361 1.825 12.599 1.00 6.23 103 GLN A CA 1
ATOM 800 C C . GLN A 1 103 ? 5.935 2.582 13.843 1.00 5.88 103 GLN A C 1
ATOM 801 O O . GLN A 1 103 ? 5.377 3.685 13.768 1.00 6.66 103 GLN A O 1
ATOM 807 N N . VAL A 1 104 ? 6.234 1.994 14.994 1.00 6.75 104 VAL A N 1
ATOM 808 C CA . VAL A 1 104 ? 6.075 2.667 16.274 1.00 10.46 104 VAL A CA 1
ATOM 809 C C . VAL A 1 104 ? 7.459 2.796 16.895 1.00 13.49 104 VAL A C 1
ATOM 810 O O . VAL A 1 104 ? 8.163 1.806 17.052 1.00 13.30 104 VAL A O 1
ATOM 814 N N . SER A 1 105 ? 7.845 4.022 17.228 1.00 17.59 105 SER A N 1
ATOM 815 C CA . SER A 1 105 ? 9.210 4.318 17.667 1.00 26.97 105 SER A CA 1
ATOM 816 C C . SER A 1 105 ? 9.617 3.604 18.953 1.00 32.84 105 SER A C 1
ATOM 817 O O . SER A 1 105 ? 8.833 2.863 19.544 1.00 28.10 105 SER A O 1
ATOM 820 N N . THR A 1 106 ? 10.856 3.843 19.375 1.00 39.89 106 THR A N 1
ATOM 821 C CA . THR A 1 106 ? 11.401 3.246 20.591 1.00 39.15 106 THR A CA 1
ATOM 822 C C . THR A 1 106 ? 11.510 1.729 20.476 1.00 38.41 106 THR A C 1
ATOM 823 O O . THR A 1 106 ? 12.608 1.184 20.352 1.00 45.18 106 THR A O 1
#

Nearest PDB structures (foldseek):
  2v8m-assembly4_D  TM=9.814E-01  e=3.774E-18  Rhizopus arrhizus
  4eib-assembly1_B  TM=9.765E-01  e=1.554E-14  Rhizopus arrhizus
  7qfa-assembly2_B  TM=8.083E-01  e=2.932E-06  Homo sapiens
  7qfa-assembly1_A  TM=8.237E-01  e=4.543E-06  Homo sapiens
  7zt7-assembly1_A  TM=5.155E-01  e=2.453E-01  Homo sapiens

Secondary structure (DSSP, 8-state):
-PPPSS-SEEEEEEEE-SSEEEEEEEEE-SSS-EEEEEEEE-TT---GGGT-EEE-EEEEE-TTSSEEEEEEEEE-S--SEEEEEEEETTEEEEESTTTT-EE---

Sequence (106 aa):
ASIPSSASVQLDSYNYDGSTFSGKIYVKNIAYSKKVTVVYADGSDNWNNNGNIIAASFSGPISGSNYEYWTFSASVKGIKEFYIKYEVSGKTYYDNNNSANYQVST

InterPro domains:
  IPR000165 Glucoamylase [PR00736] (193-210)
  IPR000165 Glucoamylase [PR00736] (263-280)
  IPR000165 Glucoamylase [PR00736] (281-300)
  IPR000165 Glucoamylase [PR00736] (330-348)
  IPR000165 Glucoamylase [PR00736] (455-474)
  IPR000165 Glucoamylase [PR00736] (550-571)
  IPR000165 Glucoamylase [PR00736] (583-598)
  IPR005036 CBM21 (carbohydrate binding type-21) domain [PF03370] (33-129)
  IPR005036 CBM21 (carbohydrate binding type-21) domain [PS51159] (26-130)
  IPR008928 Six-hairpin glycosidase superfamily [SSF48208] (157-601)
  IPR011613 GH15-like domain [PF00723] (180-595)
  IPR012341 Six-hairpin glycosidase-like superfamily [G3DSA:1.50.10.10] (160-603)
  IPR038175 CBM21 domain superfamily [G3DSA:2.60.40.2440] (26-131)
  IPR046966 Glucoamylase, active site [PS00820] (332-343)

CATH classification: 2.60.40.2440

Solvent-accessible surface area: 6022 Å² total; per-residue (Å²): 94,81,86,19,119,83,46,30,6,52,6,40,59,82,86,66,100,51,62,50,0,30,12,70,0,12,0,66,78,67,35,205,90,27,146,3,29,0,4,27,0,43,31,102,68,79,63,75,149,76,45,25,101,12,76,9,70,109,63,12,107,21,109,93,39,105,14,17,45,24,48,9,77,32,89,10,211,9,5,67,22,0,26,0,66,0,69,4,82,83,136,58,54,111,13,43,60,148,94,62,24,30,97,16,100,164

Radius of gyration: 13.31 Å; Cα contacts (8 Å, |Δi|>4): 242; chains: 1; bounding box: 33×29×32 Å

Foldseek 3Di:
DDQDPDAQKAWDDWDDDQWKTKGKMKHQCPDDDKWKKKQFQFQVRHSPVSPRIW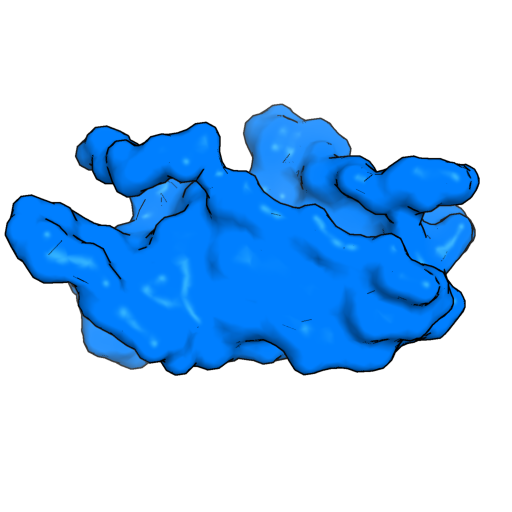TWAFDAQDPPDRIGMIMTMGTGPGTFFIKMWMDDPHDIHIDQVVVPTGGDDD

B-factor: mean 10.13, std 8.61, range [2.78, 46.8]